Protein AF-A0A8J4XGH6-F1 (afdb_monomer)

Secondary structure (DSSP, 8-state):
--HHHHHHHHHHHHHHHHTS---HHHHHHHHHHHS-HHHHHHHS--SS----------HHHHHHHHTT-S--HHHHHHHHHHHHHHHTTS--

Radius of gyration: 23.84 Å; Cα contacts (8 Å, |Δi|>4): 28; chains: 1; bounding box: 54×42×43 Å

Solvent-accessible surface area (backbone atoms only — not comparable to full-atom values): 5801 Å² total; per-residue (Å²): 100,62,70,68,58,55,49,51,54,50,37,53,53,51,21,62,73,71,74,44,92,59,62,64,64,61,54,50,57,53,46,57,76,80,40,66,60,63,64,52,58,70,66,52,62,69,80,58,89,81,66,93,67,85,87,71,80,58,65,66,63,54,44,35,61,73,72,60,61,60,73,54,78,62,57,64,50,47,55,60,49,51,56,56,56,62,66,65,72,78,78,129

Foldseek 3Di:
DDPVVVLVVVQVVVCVVVVHRDDSVVVVVVCVVVDDPVVVNVPDDDPDPPDDDPDDDDVVVVVCVVVVPPPDPVVVVVVVVVVVVVVVPPDD

pLDDT: mean 74.91, std 15.41, range [36.72, 92.69]

InterPro domains:
  IPR012423 Chromatin modification-related protein Eaf7/MRGBP [PF07904] (1-47)
  IPR012423 Chromatin modification-related protein Eaf7/MRGBP [PTHR13581] (1-90)

Structure (mmCIF, N/CA/C/O backbone):
data_AF-A0A8J4XGH6-F1
#
_entry.id   AF-A0A8J4XGH6-F1
#
loop_
_atom_site.group_PDB
_atom_site.id
_atom_site.type_symbol
_atom_site.label_atom_id
_atom_site.label_alt_id
_atom_site.label_comp_id
_atom_site.label_asym_id
_atom_site.label_entity_id
_atom_site.label_seq_id
_atom_site.pdbx_PDB_ins_code
_atom_site.Cartn_x
_atom_site.Cartn_y
_atom_site.Cartn_z
_atom_site.occupancy
_atom_site.B_iso_or_equiv
_atom_site.auth_seq_id
_atom_site.auth_comp_id
_atom_site.auth_asym_id
_atom_site.auth_atom_id
_atom_site.pdbx_PDB_model_num
ATOM 1 N N . VAL A 1 1 ? 3.883 -1.798 11.078 1.00 58.81 1 VAL A N 1
ATOM 2 C CA . VAL A 1 1 ? 4.107 -0.701 10.099 1.00 58.81 1 VAL A CA 1
ATOM 3 C C . VAL A 1 1 ? 3.505 -1.166 8.784 1.00 58.81 1 VAL A C 1
ATOM 5 O O . VAL A 1 1 ? 3.710 -2.319 8.454 1.00 58.81 1 VAL A O 1
ATOM 8 N N . ASN A 1 2 ? 2.684 -0.356 8.109 1.00 72.62 2 ASN A N 1
ATOM 9 C CA . ASN A 1 2 ? 1.901 -0.795 6.942 1.00 72.62 2 ASN A CA 1
ATOM 10 C C . ASN A 1 2 ? 2.799 -0.988 5.696 1.00 72.62 2 ASN A C 1
ATOM 12 O O . ASN A 1 2 ? 3.607 -0.102 5.399 1.00 72.62 2 ASN A O 1
ATOM 16 N N . ARG A 1 3 ? 2.629 -2.097 4.952 1.00 80.62 3 ARG A N 1
ATOM 17 C CA . ARG A 1 3 ? 3.357 -2.437 3.708 1.00 80.62 3 ARG A CA 1
ATOM 18 C C . ARG A 1 3 ? 3.515 -1.298 2.702 1.00 80.62 3 ARG A C 1
ATOM 20 O O . ARG A 1 3 ? 4.514 -1.221 1.987 1.00 80.62 3 ARG A O 1
ATOM 27 N N . HIS A 1 4 ? 2.548 -0.386 2.642 1.00 85.62 4 HIS A N 1
ATOM 28 C CA . HIS A 1 4 ? 2.594 0.756 1.733 1.00 85.62 4 HIS A CA 1
ATOM 29 C C . HIS A 1 4 ? 3.725 1.734 2.086 1.00 85.62 4 HIS A C 1
ATOM 31 O O . HIS A 1 4 ? 4.367 2.263 1.180 1.00 85.62 4 HIS A O 1
ATOM 37 N N . PHE A 1 5 ? 4.047 1.910 3.371 1.00 85.56 5 PHE A N 1
ATOM 38 C CA . PHE A 1 5 ? 5.180 2.741 3.790 1.00 85.56 5 PHE A CA 1
ATOM 39 C C . PHE A 1 5 ? 6.516 2.097 3.435 1.00 85.56 5 PHE A C 1
ATOM 41 O O . PHE A 1 5 ? 7.399 2.775 2.913 1.00 85.56 5 PHE A O 1
ATOM 48 N N . HIS A 1 6 ? 6.646 0.782 3.628 1.00 85.56 6 HIS A N 1
ATOM 49 C CA . HIS A 1 6 ? 7.836 0.058 3.182 1.00 85.56 6 HIS A CA 1
ATOM 50 C C . HIS A 1 6 ? 8.038 0.205 1.671 1.00 85.56 6 HIS A C 1
ATOM 52 O O . HIS A 1 6 ? 9.150 0.484 1.225 1.00 85.56 6 HIS A O 1
ATOM 58 N N . MET A 1 7 ? 6.964 0.114 0.881 1.00 89.69 7 MET A N 1
ATOM 59 C CA . MET A 1 7 ? 7.039 0.325 -0.564 1.00 89.69 7 MET A CA 1
ATOM 60 C C . MET A 1 7 ? 7.498 1.735 -0.941 1.00 89.69 7 MET A C 1
ATOM 62 O O . MET A 1 7 ? 8.294 1.883 -1.865 1.00 89.69 7 MET A O 1
ATOM 66 N N . ILE A 1 8 ? 7.034 2.771 -0.241 1.00 88.56 8 ILE A N 1
ATOM 67 C CA . ILE A 1 8 ? 7.501 4.146 -0.471 1.00 88.56 8 ILE A CA 1
ATOM 68 C C . ILE A 1 8 ? 9.013 4.232 -0.228 1.00 88.56 8 ILE A C 1
ATOM 70 O O . ILE A 1 8 ? 9.743 4.715 -1.093 1.00 88.56 8 ILE A O 1
ATOM 74 N N . CYS A 1 9 ? 9.504 3.675 0.883 1.00 88.06 9 CYS A N 1
ATOM 75 C CA . CYS A 1 9 ? 10.935 3.654 1.190 1.00 88.06 9 CYS A CA 1
ATOM 76 C C . CYS A 1 9 ? 11.756 2.892 0.137 1.00 88.06 9 CYS A C 1
ATOM 78 O O . CYS A 1 9 ? 12.813 3.364 -0.284 1.00 88.06 9 CYS A O 1
ATOM 80 N N . ILE A 1 10 ? 11.280 1.723 -0.305 1.00 88.25 10 ILE A N 1
ATOM 81 C CA . ILE A 1 10 ? 11.949 0.917 -1.337 1.00 88.25 10 ILE A CA 1
ATOM 82 C C . ILE A 1 10 ? 11.968 1.674 -2.664 1.00 88.25 10 ILE A C 1
ATOM 84 O O . ILE A 1 10 ? 13.027 1.775 -3.280 1.00 88.25 10 ILE A O 1
ATOM 88 N N . ARG A 1 11 ? 10.831 2.236 -3.092 1.00 92.25 11 ARG A N 1
ATOM 89 C CA . ARG A 1 11 ? 10.720 3.018 -4.331 1.00 92.25 11 ARG A CA 1
ATOM 90 C C . ARG A 1 11 ? 11.692 4.186 -4.335 1.00 92.25 11 ARG A C 1
ATOM 92 O O . ARG A 1 11 ? 12.398 4.373 -5.326 1.00 92.25 11 ARG A O 1
ATOM 99 N N . ASP A 1 12 ? 11.731 4.961 -3.258 1.00 91.06 12 ASP A N 1
ATOM 100 C CA . ASP A 1 12 ? 12.575 6.152 -3.181 1.00 91.06 12 ASP A CA 1
ATOM 101 C C . ASP A 1 12 ? 14.055 5.763 -3.193 1.00 91.06 12 ASP A C 1
ATOM 103 O O . ASP A 1 12 ? 14.832 6.309 -3.978 1.00 91.06 12 ASP A O 1
ATOM 107 N N . LYS A 1 13 ? 14.433 4.734 -2.424 1.00 92.69 13 LYS A N 1
ATOM 108 C CA . LYS A 1 13 ? 15.796 4.190 -2.428 1.00 92.69 13 LYS A CA 1
ATOM 109 C C . LYS A 1 13 ? 16.190 3.657 -3.807 1.00 92.69 13 LYS A C 1
ATOM 111 O O . LYS A 1 13 ? 17.287 3.943 -4.283 1.00 92.69 13 LYS A O 1
ATOM 116 N N . PHE A 1 14 ? 15.315 2.902 -4.464 1.00 91.00 14 PHE A N 1
ATOM 117 C CA . PHE A 1 14 ? 15.573 2.321 -5.782 1.00 91.00 14 PHE A CA 1
ATOM 118 C C . PHE A 1 14 ? 15.687 3.398 -6.866 1.00 91.00 14 PHE A C 1
ATOM 120 O O . PHE A 1 14 ? 16.615 3.368 -7.674 1.00 91.00 14 PHE A O 1
ATOM 127 N N . SER A 1 15 ? 14.807 4.400 -6.823 1.00 89.88 15 SER A N 1
ATOM 128 C CA . SER A 1 15 ? 14.823 5.520 -7.766 1.00 89.88 15 SER A CA 1
ATOM 129 C C . SER A 1 15 ? 16.096 6.360 -7.634 1.00 89.88 15 SER A C 1
ATOM 131 O O . SER A 1 15 ? 16.671 6.770 -8.640 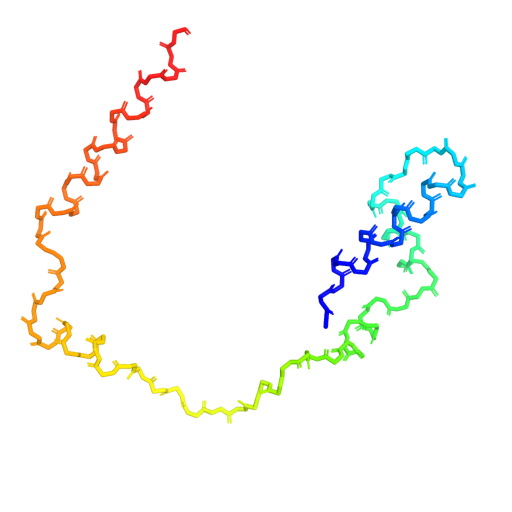1.00 89.88 15 SER A O 1
ATOM 133 N N . GLN A 1 16 ? 16.586 6.563 -6.406 1.00 90.44 16 GLN A N 1
ATOM 134 C CA . GLN A 1 16 ? 17.868 7.229 -6.153 1.00 90.44 16 GLN A CA 1
ATOM 135 C C . GLN A 1 16 ? 19.065 6.402 -6.642 1.00 90.44 16 GLN A C 1
ATOM 137 O O . GLN A 1 16 ? 19.991 6.963 -7.217 1.00 90.44 16 GLN A O 1
ATOM 142 N N . ASN A 1 17 ? 19.047 5.077 -6.458 1.00 90.31 17 ASN A N 1
ATOM 143 C CA . ASN A 1 17 ? 20.163 4.205 -6.849 1.00 90.31 17 ASN A CA 1
ATOM 144 C C . ASN A 1 17 ? 20.323 4.077 -8.372 1.00 90.31 17 ASN A C 1
ATOM 146 O O . ASN A 1 17 ? 21.444 4.023 -8.865 1.00 90.31 17 ASN A O 1
ATOM 150 N N . ILE A 1 18 ? 19.217 4.037 -9.120 1.00 87.19 18 ILE A N 1
ATOM 151 C CA . ILE A 1 18 ? 19.240 3.961 -10.592 1.00 87.19 18 ILE A CA 1
ATOM 152 C C . ILE A 1 18 ? 19.320 5.362 -11.228 1.00 87.19 18 ILE A C 1
ATOM 154 O O . ILE A 1 18 ? 19.591 5.494 -12.419 1.00 87.19 18 ILE A O 1
ATOM 158 N N . GLY A 1 19 ? 19.090 6.423 -10.445 1.00 87.00 19 GLY A N 1
ATOM 159 C CA . GLY A 1 19 ? 19.016 7.798 -10.947 1.00 87.00 19 GLY A CA 1
ATOM 160 C C . GLY A 1 19 ? 17.806 8.038 -11.855 1.00 87.00 19 GLY A C 1
ATOM 161 O O . GLY A 1 19 ? 17.802 8.967 -12.660 1.00 87.00 19 GLY A O 1
ATOM 162 N N . ARG A 1 20 ? 16.775 7.192 -11.755 1.00 89.38 20 ARG A N 1
ATOM 163 C CA . ARG A 1 20 ? 15.569 7.241 -12.586 1.00 89.38 20 ARG A CA 1
ATOM 164 C C . ARG A 1 20 ? 14.336 7.025 -11.725 1.00 89.38 20 ARG A C 1
ATOM 166 O O . ARG A 1 20 ? 14.335 6.182 -10.839 1.00 89.38 20 ARG A O 1
ATOM 173 N N . GLN A 1 21 ? 13.260 7.739 -12.040 1.00 86.25 21 GLN A N 1
ATOM 174 C CA . GLN A 1 21 ? 11.955 7.491 -11.435 1.00 86.25 21 GLN A CA 1
ATOM 175 C C . GLN A 1 21 ? 11.402 6.122 -11.841 1.00 86.25 21 GLN A C 1
ATOM 177 O O . GLN A 1 21 ? 11.280 5.814 -13.032 1.00 86.25 21 GLN A O 1
ATOM 182 N N . VAL A 1 22 ? 11.048 5.319 -10.839 1.00 88.12 22 VAL A N 1
ATOM 183 C CA . VAL A 1 22 ? 10.450 3.993 -11.015 1.00 88.12 22 VAL A CA 1
ATOM 184 C C . VAL A 1 22 ? 9.082 3.968 -10.342 1.00 88.12 22 VAL A C 1
ATOM 186 O O . VAL A 1 22 ? 8.931 4.355 -9.185 1.00 88.12 22 VAL A O 1
ATOM 189 N N . SER A 1 23 ? 8.071 3.497 -11.072 1.00 90.94 23 SER A N 1
ATOM 190 C CA . SER A 1 23 ? 6.716 3.346 -10.537 1.00 90.94 23 SER A CA 1
ATOM 191 C C . SER A 1 23 ? 6.657 2.236 -9.487 1.00 90.94 23 SER A C 1
ATOM 193 O O . SER A 1 23 ? 7.176 1.140 -9.708 1.00 90.94 23 SER A O 1
ATOM 195 N N . SER A 1 24 ? 5.940 2.482 -8.385 1.00 88.56 24 SER A N 1
ATOM 196 C CA . SER A 1 24 ? 5.677 1.475 -7.348 1.00 88.56 24 SER A CA 1
ATOM 197 C C . SER A 1 24 ? 5.026 0.208 -7.902 1.00 88.56 24 SER A C 1
ATOM 199 O O . SER A 1 24 ? 5.269 -0.867 -7.367 1.00 88.56 24 SER A O 1
ATOM 201 N N . LYS A 1 25 ? 4.230 0.307 -8.978 1.00 88.00 25 LYS A N 1
ATOM 202 C CA . LYS A 1 25 ? 3.564 -0.855 -9.585 1.00 88.00 25 LYS A CA 1
ATOM 203 C C . LYS A 1 25 ? 4.570 -1.878 -10.112 1.00 88.00 25 LYS A C 1
ATOM 205 O O . LYS A 1 25 ? 4.438 -3.055 -9.833 1.00 88.00 25 LYS A O 1
ATOM 210 N N . VAL A 1 26 ? 5.616 -1.416 -10.796 1.00 90.44 26 VAL A N 1
ATOM 211 C CA . VAL A 1 26 ? 6.645 -2.298 -11.370 1.00 90.44 26 VAL A CA 1
ATOM 212 C C . VAL A 1 26 ? 7.430 -3.015 -10.270 1.00 90.44 26 VAL A C 1
ATOM 214 O O . VAL A 1 26 ? 7.778 -4.182 -10.414 1.00 90.44 26 VAL A O 1
ATOM 217 N N . ILE A 1 27 ? 7.682 -2.325 -9.154 1.00 89.06 27 ILE A N 1
ATOM 218 C CA . ILE A 1 27 ? 8.363 -2.907 -7.994 1.00 89.06 27 ILE A CA 1
ATOM 219 C C . ILE A 1 27 ? 7.474 -3.971 -7.345 1.00 89.06 27 ILE A C 1
ATOM 221 O O . ILE A 1 27 ? 7.961 -5.056 -7.051 1.00 89.06 27 ILE A O 1
ATOM 225 N N . TRP A 1 28 ? 6.177 -3.699 -7.170 1.00 89.44 28 TRP A N 1
ATOM 226 C CA . TRP A 1 28 ? 5.221 -4.691 -6.670 1.00 89.44 28 TRP A CA 1
ATOM 227 C C . TRP A 1 28 ? 5.112 -5.913 -7.575 1.00 89.44 28 TRP A C 1
ATOM 229 O O . TRP A 1 28 ? 5.208 -7.033 -7.080 1.00 89.44 28 TRP A O 1
ATOM 239 N N . ASP A 1 29 ? 4.959 -5.697 -8.881 1.00 90.88 29 ASP A N 1
ATOM 240 C CA . ASP A 1 29 ? 4.845 -6.773 -9.862 1.00 90.88 29 ASP A CA 1
ATOM 241 C C . ASP A 1 29 ? 6.098 -7.661 -9.822 1.00 90.88 29 ASP A C 1
ATOM 243 O O . ASP A 1 29 ? 5.987 -8.882 -9.794 1.00 90.88 29 ASP A O 1
ATOM 247 N N . HIS A 1 30 ? 7.293 -7.063 -9.731 1.00 91.19 30 HIS A N 1
ATOM 248 C CA . HIS A 1 30 ? 8.546 -7.812 -9.629 1.00 91.19 30 HIS A CA 1
ATOM 249 C C . HIS A 1 30 ? 8.723 -8.527 -8.281 1.00 91.19 30 HIS A C 1
ATOM 251 O O . HIS A 1 30 ? 9.166 -9.672 -8.242 1.00 91.19 30 HIS A O 1
ATOM 257 N N . LEU A 1 31 ? 8.364 -7.889 -7.164 1.00 89.25 31 LEU A N 1
ATOM 258 C CA . LEU A 1 31 ? 8.405 -8.541 -5.852 1.00 89.25 31 LEU A CA 1
ATOM 259 C C . LEU A 1 31 ? 7.464 -9.747 -5.807 1.00 89.25 31 LEU A C 1
ATOM 261 O O . LEU A 1 31 ? 7.839 -10.768 -5.242 1.00 89.25 31 LEU A O 1
ATOM 265 N N . GLY A 1 32 ? 6.301 -9.662 -6.456 1.00 88.75 32 GLY A N 1
ATOM 266 C CA . GLY A 1 32 ? 5.355 -10.770 -6.575 1.00 88.75 32 GLY A CA 1
ATOM 267 C C . GLY A 1 32 ? 5.846 -11.948 -7.420 1.00 88.75 32 GLY A C 1
ATOM 268 O O . GLY A 1 32 ? 5.306 -13.041 -7.279 1.00 88.75 32 GLY A O 1
ATOM 269 N N . THR A 1 33 ? 6.868 -11.776 -8.271 1.00 91.06 33 THR A N 1
ATOM 270 C CA . THR A 1 33 ? 7.468 -12.910 -8.999 1.00 91.06 33 THR A CA 1
ATOM 271 C C . THR A 1 33 ? 8.558 -13.624 -8.207 1.00 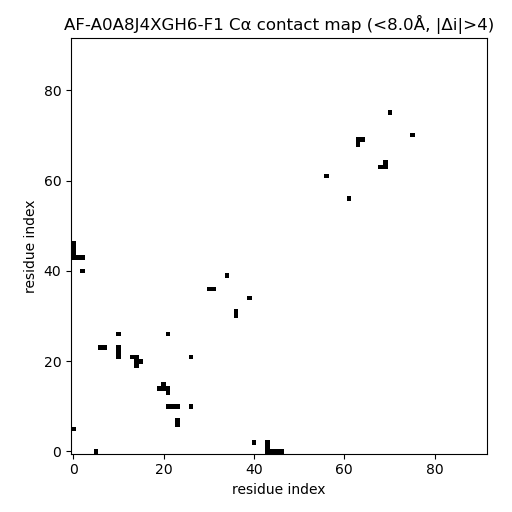91.06 33 THR A C 1
ATOM 273 O O . THR A 1 33 ? 8.806 -14.802 -8.460 1.00 91.06 33 THR A O 1
ATOM 276 N N . MET A 1 34 ? 9.225 -12.932 -7.276 1.00 86.62 34 MET A N 1
ATOM 277 C CA . MET A 1 34 ? 10.331 -13.496 -6.489 1.00 86.62 34 MET A CA 1
ATOM 278 C C . MET A 1 34 ? 9.931 -13.914 -5.074 1.00 86.62 34 MET A C 1
ATOM 280 O O . MET A 1 34 ? 10.586 -14.775 -4.488 1.00 86.62 34 MET A O 1
ATOM 284 N N . TYR A 1 35 ? 8.882 -13.312 -4.522 1.00 85.88 35 TYR A N 1
ATOM 285 C CA . TYR A 1 35 ? 8.447 -13.530 -3.150 1.00 85.88 35 TYR A CA 1
ATOM 286 C C . TYR A 1 35 ? 6.950 -13.818 -3.089 1.00 85.88 35 TYR A C 1
ATOM 288 O O . TYR A 1 35 ? 6.146 -13.220 -3.804 1.00 85.88 35 TYR A O 1
ATOM 296 N N . ASP A 1 36 ? 6.576 -14.687 -2.155 1.00 85.00 36 ASP A N 1
ATOM 297 C CA . ASP A 1 36 ? 5.184 -14.878 -1.774 1.00 85.00 36 ASP A CA 1
ATOM 298 C C . ASP A 1 36 ? 4.694 -13.658 -0.976 1.00 85.00 36 ASP A C 1
ATOM 300 O O . ASP A 1 36 ? 4.983 -13.494 0.212 1.00 85.00 36 ASP A O 1
ATOM 304 N N . MET A 1 37 ? 3.966 -12.769 -1.656 1.00 80.50 37 MET A N 1
ATOM 305 C CA . MET A 1 37 ? 3.392 -11.556 -1.065 1.00 80.50 37 MET A CA 1
ATOM 306 C C . MET A 1 37 ? 2.364 -11.846 0.027 1.00 80.50 37 MET A C 1
ATOM 308 O O . MET A 1 37 ? 2.151 -10.990 0.886 1.00 80.50 37 MET A O 1
ATOM 312 N N . GLN A 1 38 ? 1.722 -13.015 0.002 1.00 75.94 38 GLN A N 1
ATOM 313 C CA . GLN A 1 38 ? 0.702 -13.385 0.977 1.00 75.94 38 GLN A CA 1
ATOM 314 C C . GLN A 1 38 ? 1.364 -13.768 2.300 1.00 75.94 38 GLN A C 1
ATOM 316 O O . GLN A 1 38 ? 1.056 -13.169 3.327 1.00 75.94 38 GLN A O 1
ATOM 321 N N . ALA A 1 39 ? 2.381 -14.630 2.245 1.00 76.94 39 ALA A N 1
ATOM 322 C CA . ALA A 1 39 ? 3.197 -14.965 3.409 1.00 76.94 39 ALA A CA 1
ATOM 323 C C . ALA A 1 39 ? 3.914 -13.733 3.989 1.00 76.94 39 ALA A C 1
ATOM 325 O O . ALA A 1 39 ? 3.981 -13.565 5.207 1.00 76.94 39 ALA A O 1
ATOM 326 N N . LEU A 1 40 ? 4.411 -12.830 3.132 1.00 74.88 40 LEU A N 1
ATOM 327 C CA . LEU A 1 40 ? 5.011 -11.574 3.591 1.00 74.88 40 LEU A CA 1
ATOM 328 C C . LEU A 1 40 ? 3.991 -10.700 4.328 1.00 74.88 40 LEU A C 1
ATOM 330 O O . LEU A 1 40 ? 4.316 -10.157 5.380 1.00 74.88 40 LEU A O 1
ATOM 334 N N . HIS A 1 41 ? 2.770 -10.585 3.800 1.00 72.94 41 HIS A N 1
ATOM 335 C CA . HIS A 1 41 ? 1.706 -9.799 4.419 1.00 72.94 41 HIS A CA 1
ATOM 336 C C . HIS A 1 41 ? 1.250 -10.386 5.758 1.00 72.94 41 HIS A C 1
ATOM 338 O O . HIS A 1 41 ? 1.052 -9.632 6.704 1.00 72.94 41 HIS A O 1
ATOM 344 N N . GLU A 1 42 ? 1.144 -11.711 5.865 1.00 70.88 42 GLU A N 1
ATOM 345 C CA . GLU A 1 42 ? 0.826 -12.397 7.124 1.00 70.88 42 GLU A CA 1
ATOM 346 C C . GLU A 1 42 ? 1.965 -12.296 8.149 1.00 70.88 42 GLU A C 1
ATOM 348 O O . GLU A 1 42 ? 1.716 -12.239 9.352 1.00 70.88 42 GLU A O 1
ATOM 353 N N . SER A 1 43 ? 3.219 -12.221 7.686 1.00 68.31 43 SER A N 1
ATOM 354 C CA . SER A 1 43 ? 4.387 -12.006 8.550 1.00 68.31 43 SER A CA 1
ATOM 355 C C . SER A 1 43 ? 4.521 -10.566 9.060 1.00 68.31 43 SER A C 1
ATOM 357 O O . SER A 1 43 ? 5.315 -10.304 9.970 1.00 68.31 43 SER A O 1
ATOM 359 N N . GLU A 1 44 ? 3.762 -9.616 8.497 1.00 71.06 44 GLU A N 1
ATOM 360 C CA . GLU A 1 44 ? 3.742 -8.250 9.005 1.00 71.06 44 GLU A CA 1
ATOM 361 C C . GLU A 1 44 ? 3.056 -8.222 10.369 1.00 71.06 44 GLU A C 1
ATOM 363 O O . GLU A 1 44 ? 1.838 -8.313 10.503 1.00 71.06 44 GLU A O 1
ATOM 368 N N . ILE A 1 45 ? 3.860 -8.029 11.410 1.00 63.66 45 ILE A N 1
ATOM 369 C CA . ILE A 1 45 ? 3.332 -7.795 12.746 1.00 63.66 45 ILE A CA 1
ATOM 370 C C . ILE A 1 45 ? 2.493 -6.509 12.749 1.00 63.66 45 ILE A C 1
ATOM 372 O O . ILE A 1 45 ? 2.959 -5.419 12.377 1.00 63.66 45 ILE A O 1
ATOM 376 N N . LEU A 1 46 ? 1.238 -6.621 13.194 1.00 59.97 46 LEU A N 1
ATOM 377 C CA . LEU A 1 46 ? 0.442 -5.445 13.519 1.00 59.97 46 LEU A CA 1
ATOM 378 C C . LEU A 1 46 ? 1.207 -4.669 14.602 1.00 59.97 46 LEU A C 1
ATOM 380 O O . LEU A 1 46 ? 1.534 -5.235 15.645 1.00 59.97 46 LEU A O 1
ATOM 384 N N . PRO A 1 47 ? 1.539 -3.384 14.366 1.00 63.38 47 PRO A N 1
ATOM 385 C CA . PRO A 1 47 ? 2.346 -2.611 15.308 1.00 63.38 47 PRO A CA 1
ATOM 386 C C . PRO A 1 47 ? 1.619 -2.397 16.640 1.00 63.38 47 PRO A C 1
ATOM 388 O O . PRO A 1 47 ? 2.257 -2.106 17.647 1.00 63.38 47 PRO A O 1
ATOM 391 N N . PHE A 1 48 ? 0.294 -2.556 16.639 1.00 65.06 48 PHE A N 1
ATOM 392 C CA . PHE A 1 48 ? -0.537 -2.516 17.825 1.00 65.06 48 PHE A CA 1
ATOM 393 C C . PHE A 1 48 ? -1.079 -3.914 18.113 1.00 65.06 48 PHE A C 1
ATOM 395 O O . PHE A 1 48 ? -1.530 -4.587 17.180 1.00 65.06 48 PHE A O 1
ATOM 402 N N . PRO A 1 49 ? -1.081 -4.347 19.384 1.00 65.88 49 PRO A N 1
ATOM 403 C CA . PRO A 1 49 ? -1.759 -5.565 19.784 1.00 65.88 49 PRO A CA 1
ATOM 404 C C . PRO A 1 49 ? -3.262 -5.369 19.568 1.00 65.88 49 PRO A C 1
ATOM 406 O O . PRO A 1 49 ? -3.956 -4.790 20.401 1.00 65.88 49 PRO A O 1
ATOM 409 N N . ASN A 1 50 ? -3.757 -5.826 18.420 1.00 65.56 50 ASN A N 1
ATOM 410 C CA . ASN A 1 50 ? -5.175 -5.819 18.086 1.00 65.56 50 ASN A CA 1
ATOM 411 C C . ASN A 1 50 ? -5.840 -7.036 18.746 1.00 65.56 50 ASN A C 1
ATOM 413 O O . ASN A 1 50 ? -6.301 -7.952 18.071 1.00 65.56 50 ASN A O 1
ATOM 417 N N . SER A 1 51 ? -5.766 -7.109 20.079 1.00 77.56 51 SER A N 1
ATOM 418 C CA . SER A 1 51 ? -6.385 -8.197 20.829 1.00 77.56 51 SER A CA 1
ATOM 419 C C . SER A 1 51 ? -7.899 -8.151 20.662 1.00 77.56 51 SER A C 1
ATOM 421 O O . SER A 1 51 ? -8.496 -7.073 20.672 1.00 77.56 51 SER A O 1
ATOM 423 N N . GLU A 1 52 ? -8.521 -9.322 20.524 1.00 80.12 52 GLU A N 1
ATOM 424 C CA . GLU A 1 52 ? -9.977 -9.426 20.531 1.00 80.12 52 GLU A CA 1
ATOM 425 C C . GLU A 1 52 ? -10.516 -8.851 21.844 1.00 80.12 52 GLU A C 1
ATOM 427 O O . GLU A 1 52 ? -10.123 -9.254 22.942 1.00 80.12 52 GLU A O 1
ATOM 432 N N . LYS A 1 53 ? -11.399 -7.864 21.724 1.00 83.94 53 LYS A N 1
ATOM 433 C CA . LYS A 1 53 ? -12.108 -7.247 22.842 1.00 83.94 53 LYS A CA 1
ATOM 434 C C . LYS A 1 53 ? -13.579 -7.191 22.480 1.00 83.94 53 LYS A C 1
ATOM 436 O O . LYS A 1 53 ? -13.920 -6.927 21.328 1.00 83.94 53 LYS A O 1
ATOM 441 N N . SER A 1 54 ? -14.446 -7.404 23.466 1.00 88.88 54 SER A N 1
ATOM 442 C CA . SER A 1 54 ? -15.869 -7.127 23.297 1.00 88.88 54 SER A CA 1
ATOM 443 C C . SER A 1 54 ? -16.032 -5.678 22.861 1.00 88.88 54 SER A C 1
ATOM 445 O O . SER A 1 54 ? -15.536 -4.768 23.526 1.00 88.88 54 SER A O 1
ATOM 447 N N . PHE A 1 55 ? -16.701 -5.476 21.730 1.00 87.31 55 PHE A N 1
ATOM 448 C CA . PHE A 1 55 ? -17.064 -4.144 21.283 1.00 87.31 55 PHE A CA 1
ATOM 449 C C . PHE A 1 55 ? -17.986 -3.513 22.331 1.00 87.31 55 PHE A C 1
ATOM 451 O O . PHE A 1 55 ? -19.042 -4.063 22.647 1.00 87.31 55 PHE A O 1
ATOM 458 N N . VAL A 1 56 ? -17.569 -2.374 22.878 1.00 89.50 56 VAL A N 1
ATOM 459 C CA . VAL A 1 56 ? -18.393 -1.538 23.750 1.00 89.50 56 VAL A CA 1
ATOM 460 C C . VAL A 1 56 ? -18.502 -0.191 23.065 1.00 89.50 56 VAL A C 1
ATOM 462 O O . VAL A 1 56 ? -17.486 0.438 22.771 1.00 89.50 56 VAL A O 1
ATOM 465 N N . LEU A 1 57 ? -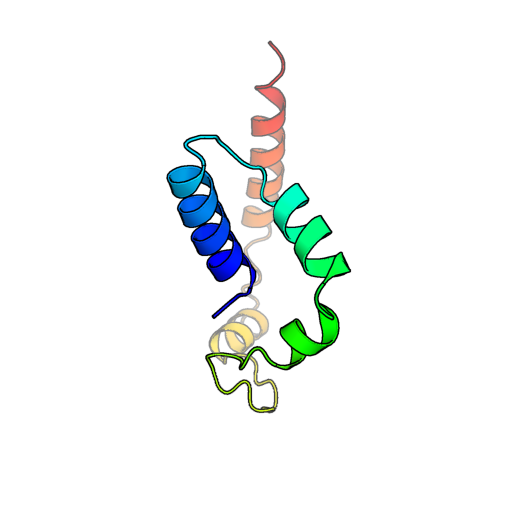19.733 0.221 22.773 1.00 87.62 57 LEU A N 1
ATOM 466 C CA . LEU A 1 57 ? -19.981 1.543 22.226 1.00 87.62 57 LEU A CA 1
ATOM 467 C C . LEU A 1 57 ? -19.709 2.583 23.330 1.00 87.62 57 LEU A C 1
ATOM 469 O O . LEU A 1 57 ? -20.209 2.396 24.442 1.00 87.62 57 LEU A O 1
ATOM 473 N N . PRO A 1 58 ? -18.926 3.638 23.056 1.00 91.56 58 PRO A N 1
ATOM 474 C CA . PRO A 1 58 ? -18.713 4.734 23.994 1.00 91.56 58 PRO A CA 1
ATOM 475 C C . PRO A 1 58 ? -20.029 5.330 24.532 1.00 91.56 58 PRO A C 1
ATOM 477 O O . PRO A 1 58 ? -21.033 5.414 23.819 1.00 91.56 58 PRO A O 1
ATOM 480 N N . GLU A 1 59 ? -20.039 5.682 25.821 1.00 88.69 59 GLU A N 1
ATOM 481 C CA . GLU A 1 59 ? -21.239 6.115 26.556 1.00 88.69 59 GLU A CA 1
ATOM 482 C C . GLU A 1 59 ? -21.819 7.429 26.029 1.00 88.69 59 GLU A C 1
ATOM 484 O O . GLU A 1 59 ? -23.033 7.594 26.046 1.00 88.69 59 GLU A O 1
ATOM 489 N N . ASP A 1 60 ? -20.974 8.311 25.506 1.00 85.75 60 ASP A N 1
ATOM 490 C CA . ASP A 1 60 ? -21.328 9.538 24.793 1.00 85.75 60 ASP A CA 1
ATOM 491 C C . ASP A 1 60 ? -22.209 9.246 23.575 1.00 85.75 60 ASP A C 1
ATOM 493 O O . ASP A 1 60 ? -23.288 9.821 23.453 1.00 85.75 60 ASP A O 1
ATOM 497 N N . ILE A 1 61 ? -21.836 8.268 22.745 1.00 85.69 61 ILE A N 1
ATOM 498 C CA . ILE A 1 61 ? -22.640 7.877 21.577 1.00 85.69 61 ILE A CA 1
ATOM 499 C C . ILE A 1 61 ? -23.962 7.237 22.029 1.00 85.69 61 ILE A C 1
ATOM 501 O O . ILE A 1 61 ? -25.027 7.499 21.467 1.00 85.69 61 ILE A O 1
ATOM 505 N N . ILE A 1 62 ? -23.924 6.401 23.074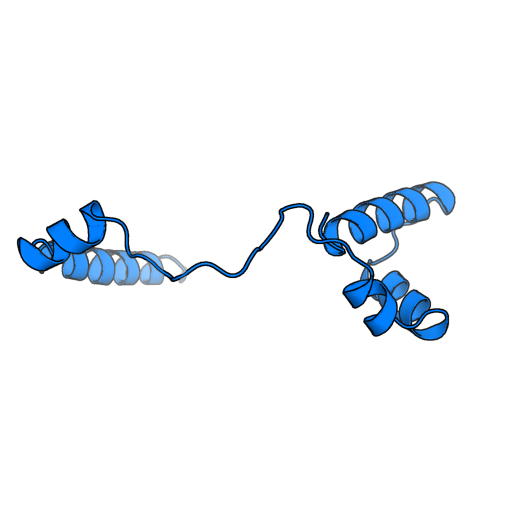 1.00 86.75 62 ILE A N 1
ATOM 506 C CA . ILE A 1 62 ? -25.141 5.810 23.656 1.00 86.75 62 ILE A CA 1
ATOM 507 C C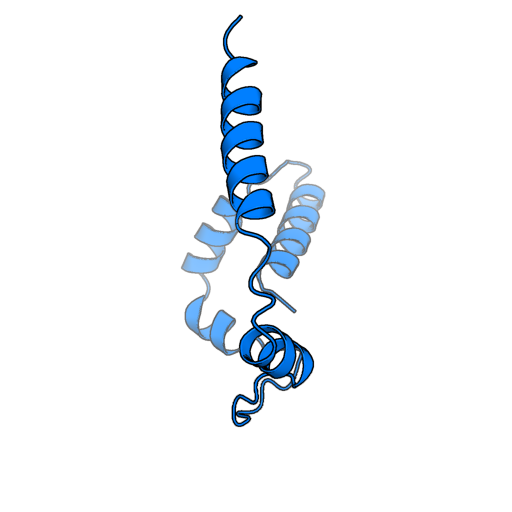 . ILE A 1 62 ? -26.068 6.911 24.195 1.00 86.75 62 ILE A C 1
ATOM 509 O O . ILE A 1 62 ? -27.289 6.812 24.049 1.00 86.75 62 ILE A O 1
ATOM 513 N N . GLN A 1 63 ? -25.503 7.933 24.833 1.00 84.19 63 GLN A N 1
ATOM 514 C CA . GLN A 1 63 ? -26.222 9.052 25.422 1.00 84.19 63 GLN A CA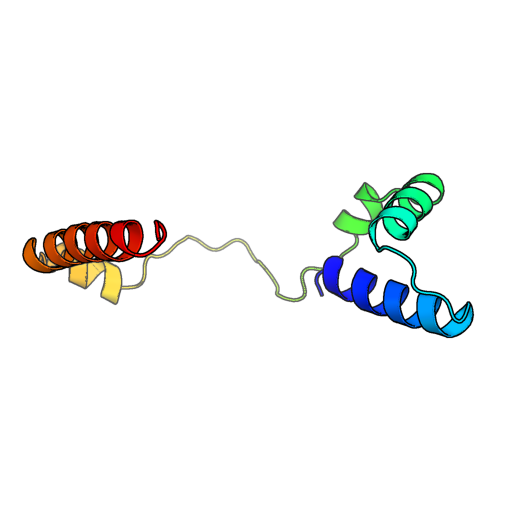 1
ATOM 515 C C . GLN A 1 63 ? -26.828 9.952 24.346 1.00 84.19 63 GLN A C 1
ATOM 517 O O . GLN A 1 63 ? -28.010 10.253 24.447 1.00 84.19 63 GLN A O 1
ATOM 522 N N . GLU A 1 64 ? -26.098 10.290 23.283 1.00 81.81 64 GLU A N 1
ATOM 523 C CA . GLU A 1 64 ? -26.615 11.065 22.144 1.00 81.81 64 GLU A CA 1
ATOM 524 C C . GLU A 1 64 ? -27.854 10.413 21.514 1.00 81.81 64 GLU A C 1
ATOM 526 O O . GLU A 1 64 ? -28.874 11.076 21.297 1.00 81.81 64 GLU A O 1
ATOM 531 N N . VAL A 1 65 ? -27.811 9.091 21.305 1.00 79.44 65 VAL A N 1
ATOM 532 C CA . VAL A 1 65 ? -28.948 8.329 20.767 1.00 79.44 65 VAL A CA 1
ATOM 533 C C . VAL A 1 65 ? -30.102 8.259 21.771 1.00 79.44 65 VAL A C 1
ATOM 535 O O . VAL A 1 65 ? -31.262 8.416 21.391 1.00 79.44 65 VAL A O 1
ATOM 538 N N . ARG A 1 66 ? -29.816 8.035 23.062 1.00 78.88 66 ARG A N 1
ATOM 539 C CA . ARG A 1 66 ? -30.846 7.983 24.118 1.00 78.88 66 ARG A CA 1
ATOM 540 C C . ARG A 1 66 ? -31.516 9.330 24.367 1.00 78.88 66 ARG A C 1
ATOM 542 O O . ARG A 1 66 ? -32.705 9.357 24.670 1.00 78.88 66 ARG A O 1
ATOM 549 N N . GLU A 1 67 ? -30.768 10.422 24.264 1.00 79.56 67 GLU A N 1
ATOM 550 C CA . GLU A 1 67 ? -31.249 11.793 24.445 1.00 79.56 67 GLU A CA 1
ATOM 551 C C . GLU A 1 67 ? 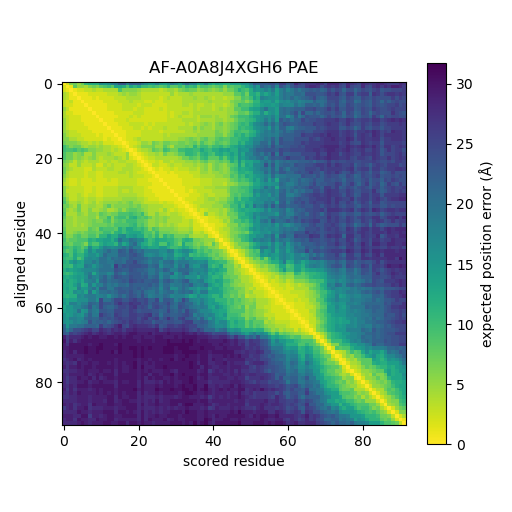-31.954 12.338 23.197 1.00 79.56 67 GLU A C 1
ATOM 553 O O . GLU A 1 67 ? -32.459 13.459 23.221 1.00 79.56 67 GLU A O 1
ATOM 558 N N . GLY A 1 68 ? -32.028 11.554 22.114 1.00 62.53 68 GLY A N 1
ATOM 559 C CA . GLY A 1 68 ? -32.723 11.942 20.891 1.00 62.53 68 GLY A CA 1
ATOM 560 C C . GLY A 1 68 ? -32.035 13.075 20.130 1.00 62.53 68 GLY A C 1
ATOM 561 O O . GLY A 1 68 ? -32.647 13.650 19.235 1.00 62.53 68 GLY A O 1
ATOM 562 N N . LYS A 1 69 ? -30.767 13.376 20.440 1.00 59.81 69 LYS A N 1
ATOM 563 C CA . LYS A 1 69 ? -29.912 14.280 19.659 1.00 59.81 69 LYS A CA 1
ATOM 564 C C . LYS A 1 69 ? -29.277 13.523 18.494 1.00 59.81 69 LYS A C 1
ATOM 566 O O . LYS A 1 69 ? -28.074 13.565 18.278 1.00 59.81 69 LYS A O 1
ATOM 571 N N . ILE A 1 70 ? -30.096 12.823 17.719 1.00 56.62 70 ILE A N 1
ATOM 572 C CA . ILE A 1 70 ? -29.755 12.664 16.307 1.00 56.62 70 ILE A CA 1
ATOM 573 C C . ILE A 1 70 ? -29.859 14.085 15.769 1.00 56.62 70 ILE A C 1
ATOM 575 O O . ILE A 1 70 ? -30.879 14.726 16.027 1.00 56.62 70 ILE A O 1
ATOM 579 N N . GLY A 1 71 ? -28.773 14.589 15.173 1.00 53.56 71 GLY A N 1
ATOM 580 C CA . GLY A 1 71 ? -28.668 15.956 14.665 1.00 53.56 71 GLY A CA 1
ATOM 581 C C . GLY A 1 71 ? -30.007 16.440 14.128 1.00 53.56 71 GLY A C 1
ATOM 582 O O . GLY A 1 71 ? -30.693 15.696 13.422 1.00 53.56 71 GLY A O 1
ATOM 583 N N . SER A 1 72 ? -30.3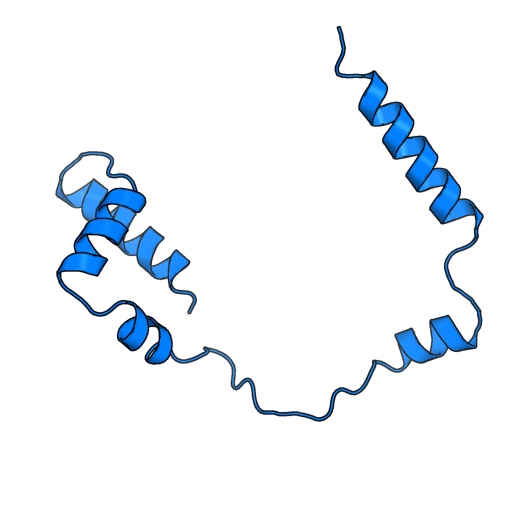94 17.638 14.564 1.00 47.25 72 SER A N 1
ATOM 584 C CA . SER A 1 72 ? -31.563 18.374 14.095 1.00 47.25 72 SER A CA 1
ATOM 585 C C . SER A 1 72 ? -31.842 18.013 12.638 1.00 47.25 72 SER A C 1
ATOM 587 O O . SER A 1 72 ? -30.924 18.048 11.821 1.00 47.25 72 SER A O 1
ATOM 589 N N . GLU A 1 73 ? -33.088 17.698 12.275 1.00 51.47 73 GLU A N 1
ATOM 590 C CA . GLU A 1 73 ? -33.458 17.494 10.862 1.00 51.47 73 GLU A CA 1
ATOM 591 C C . GLU A 1 73 ? -33.034 18.684 9.966 1.00 51.47 73 GLU A C 1
ATOM 593 O O . GLU A 1 73 ? -32.995 18.561 8.741 1.00 51.47 73 GLU A O 1
ATOM 598 N N . ASP A 1 74 ? -32.696 19.821 10.581 1.00 49.38 74 ASP A N 1
ATOM 599 C CA . ASP A 1 74 ? -32.091 21.000 9.974 1.00 49.38 74 ASP A CA 1
ATOM 600 C C . ASP A 1 74 ? -30.627 20.799 9.511 1.00 49.38 74 ASP A C 1
ATOM 602 O O . ASP A 1 74 ? -30.305 21.252 8.418 1.00 49.38 74 ASP A O 1
ATOM 606 N N . ASP A 1 75 ? -29.764 20.060 10.226 1.00 50.59 75 ASP A N 1
ATOM 607 C CA . ASP A 1 75 ? -28.355 19.843 9.823 1.00 50.59 75 ASP A CA 1
ATOM 608 C C . ASP A 1 75 ? -28.241 18.929 8.589 1.00 50.59 75 ASP A C 1
ATOM 610 O O . ASP A 1 75 ? -27.482 19.204 7.662 1.00 50.59 75 ASP A O 1
ATOM 614 N N . ILE A 1 76 ? -29.076 17.886 8.509 1.00 56.28 76 ILE A N 1
ATOM 615 C CA . ILE A 1 76 ? -29.121 16.982 7.343 1.00 56.28 76 ILE A CA 1
ATOM 616 C C . ILE A 1 76 ? -29.678 17.715 6.108 1.00 56.28 76 ILE A C 1
ATOM 618 O O . ILE A 1 76 ? -29.296 17.423 4.974 1.00 56.28 76 ILE A O 1
ATOM 622 N N . LYS A 1 77 ? -30.582 18.688 6.296 1.00 56.78 77 LYS A N 1
ATOM 623 C CA . LYS A 1 77 ? -31.102 19.513 5.193 1.00 56.78 77 LYS A CA 1
ATOM 624 C C . LYS A 1 77 ? -30.092 20.546 4.704 1.00 56.78 77 LYS A C 1
ATOM 626 O O . LYS A 1 77 ? -30.076 20.803 3.500 1.00 56.78 77 LYS A O 1
ATOM 631 N N . GLU A 1 78 ? -29.290 21.126 5.594 1.00 56.38 78 GLU A N 1
ATOM 632 C CA . GLU A 1 78 ? -28.223 22.065 5.230 1.00 56.38 78 GLU A CA 1
ATOM 633 C C . GLU A 1 78 ? -27.099 21.343 4.463 1.00 56.38 78 GLU A C 1
ATOM 635 O O . GLU A 1 78 ? -26.739 21.812 3.385 1.00 56.38 78 GLU A O 1
ATOM 640 N N . GLU A 1 79 ? -26.665 20.143 4.880 1.00 53.38 79 GLU A N 1
ATOM 641 C CA . GLU A 1 79 ? -25.665 19.352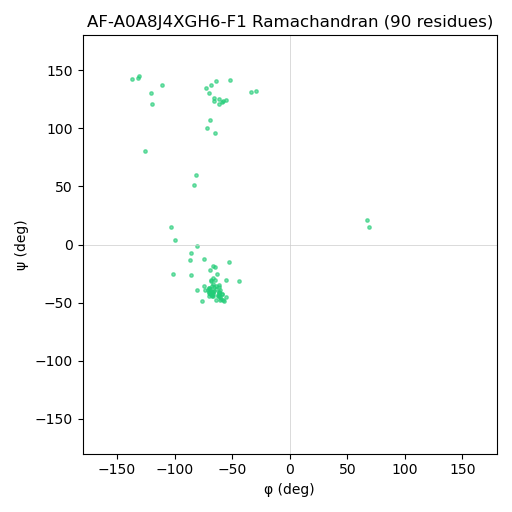 4.128 1.00 53.38 79 GLU A CA 1
ATOM 642 C C . GLU A 1 79 ? -26.145 18.974 2.713 1.00 53.38 79 GLU A C 1
ATOM 644 O O . GLU A 1 79 ? -25.405 19.106 1.736 1.00 53.38 79 GLU A O 1
ATOM 649 N N . ILE A 1 80 ? -27.415 18.571 2.559 1.00 58.53 80 ILE A N 1
ATOM 650 C CA . ILE A 1 80 ? -27.994 18.257 1.237 1.00 58.53 80 ILE A CA 1
ATOM 651 C C . ILE A 1 80 ? -28.092 19.513 0.352 1.00 58.53 80 ILE A C 1
ATOM 653 O O . ILE A 1 80 ? -28.060 19.419 -0.880 1.00 58.53 80 ILE A O 1
ATOM 657 N N . LYS A 1 81 ? -28.243 20.698 0.951 1.00 58.25 81 LYS A N 1
ATOM 658 C CA . LYS A 1 81 ? -28.335 21.969 0.225 1.00 58.25 81 LYS A CA 1
ATOM 659 C C . LYS A 1 81 ? -26.950 22.487 -0.174 1.00 58.25 81 LYS A C 1
ATOM 661 O O . LYS A 1 81 ? -26.808 22.942 -1.307 1.00 58.25 81 LYS A O 1
ATOM 666 N N . GLU A 1 82 ? -25.946 22.347 0.692 1.00 57.03 82 GLU A N 1
ATOM 667 C CA . GLU A 1 82 ? -24.551 22.701 0.399 1.00 57.03 82 GLU A CA 1
ATOM 668 C C . GLU A 1 82 ? -23.935 21.799 -0.682 1.00 57.03 82 GLU A C 1
ATOM 670 O O . GLU A 1 82 ? -23.300 22.315 -1.602 1.00 57.03 82 GLU A O 1
ATOM 675 N N . GLU A 1 83 ? -24.194 20.483 -0.681 1.00 54.91 83 GLU A N 1
ATOM 676 C CA . GLU A 1 83 ? -23.743 19.595 -1.772 1.00 54.91 83 GLU A CA 1
ATOM 677 C C . GLU A 1 83 ? -24.342 19.986 -3.135 1.00 54.91 83 GLU A C 1
ATOM 679 O O . GLU A 1 83 ? -23.681 19.891 -4.176 1.00 54.91 83 GLU A O 1
ATOM 684 N N . ARG A 1 84 ? -25.589 20.472 -3.151 1.00 56.88 84 ARG A N 1
ATOM 685 C CA . ARG A 1 84 ? -26.260 20.898 -4.386 1.00 56.88 84 ARG A CA 1
ATOM 686 C C . ARG A 1 84 ? -25.652 22.179 -4.958 1.00 56.88 84 ARG A C 1
ATOM 688 O O . ARG A 1 84 ? -25.530 22.281 -6.178 1.00 56.88 84 ARG A O 1
ATOM 695 N N . ASP A 1 85 ? -25.248 23.110 -4.096 1.00 53.28 85 ASP A N 1
ATOM 696 C CA . ASP A 1 85 ? -24.633 24.389 -4.479 1.00 53.28 85 ASP A CA 1
ATOM 697 C C . ASP A 1 85 ? -23.184 24.200 -4.967 1.00 53.28 85 ASP A C 1
ATOM 699 O O . ASP A 1 85 ? -22.784 24.751 -5.995 1.00 53.28 85 ASP A O 1
ATOM 703 N N . LEU A 1 86 ? -22.421 23.313 -4.318 1.00 54.84 86 LEU A N 1
ATOM 704 C CA . LEU A 1 86 ? -21.055 22.962 -4.728 1.00 54.84 86 LEU A CA 1
ATOM 705 C C . LEU A 1 86 ? -21.019 22.284 -6.108 1.00 54.84 86 LEU A C 1
ATOM 707 O O . LEU A 1 86 ? -20.117 22.554 -6.902 1.00 54.84 86 LEU A O 1
ATOM 711 N N . SER A 1 87 ? -22.024 21.465 -6.442 1.00 53.00 87 SER A N 1
ATOM 712 C CA . SER A 1 87 ? -22.114 20.809 -7.758 1.00 53.00 87 SER A CA 1
ATOM 713 C C . SER A 1 87 ? -22.401 21.768 -8.925 1.00 53.00 87 SER A C 1
ATOM 715 O O . SER A 1 87 ? -22.075 21.450 -10.067 1.00 53.00 87 SER A O 1
ATOM 717 N N . ALA A 1 88 ? -22.967 22.951 -8.659 1.00 54.41 88 ALA A N 1
ATOM 718 C CA . ALA A 1 88 ? -23.368 23.914 -9.688 1.00 54.41 88 ALA A CA 1
ATOM 719 C C . ALA A 1 88 ? -22.235 24.856 -10.140 1.00 54.41 88 ALA A C 1
ATOM 721 O O . ALA A 1 88 ? -22.409 25.605 -11.096 1.00 54.41 88 ALA A O 1
ATOM 722 N N . THR A 1 89 ? -21.075 24.825 -9.477 1.00 49.88 89 THR A N 1
ATOM 723 C CA . THR A 1 89 ? -19.940 25.724 -9.772 1.00 49.88 89 THR A CA 1
ATOM 724 C C . THR A 1 89 ? -18.836 25.087 -10.626 1.00 49.88 89 THR A C 1
ATOM 726 O O . THR A 1 89 ? -17.833 25.739 -10.902 1.00 49.88 89 THR A O 1
ATOM 729 N N . HIS A 1 90 ? -19.013 23.841 -11.087 1.00 49.97 90 HIS A N 1
ATOM 730 C CA . HIS A 1 90 ? -18.061 23.152 -11.976 1.00 49.97 90 HIS A CA 1
ATOM 731 C C . HIS A 1 90 ? -18.515 23.105 -13.457 1.00 49.97 90 HIS A C 1
ATOM 733 O O . HIS A 1 90 ? -17.963 22.356 -14.259 1.00 49.97 90 HIS A O 1
ATOM 739 N N . GLU A 1 91 ? -19.494 23.907 -13.871 1.00 43.50 91 GLU A N 1
ATOM 740 C CA . GLU A 1 91 ? -19.779 24.105 -15.300 1.00 43.50 91 GLU A CA 1
ATOM 741 C C . GLU A 1 91 ? -19.755 25.594 -15.655 1.00 43.50 91 GLU A C 1
ATOM 743 O O . GLU A 1 91 ? -20.798 26.227 -15.785 1.00 43.50 91 GLU A O 1
ATOM 748 N N . GLU A 1 92 ? -18.548 26.138 -15.836 1.00 36.72 92 GLU A N 1
ATOM 749 C CA . GLU A 1 92 ? -18.285 27.191 -16.832 1.00 36.72 92 GLU A CA 1
ATOM 750 C C . GLU A 1 92 ? -16.856 27.092 -17.388 1.00 36.72 92 GLU A C 1
ATOM 752 O O . GLU A 1 92 ? -15.905 26.953 -16.582 1.00 36.72 92 GLU A O 1
#

Sequence (92 aa):
VNRHFHMICIRDKFSQNIGRQVSSKVIWDHLGTMYDMQALHESEILPFPNSEKSFVLPEDIIQEVREGKIGSEDDIKEEIKEERDLSATHEE

Nearest PDB structures (foldseek):
  7mke-assembly1_L  TM=3.681E-01  e=7.403E+00  Escherichia coli

Mean predicted aligned error: 16.63 Å

Organism: Clarias magur (NCBI:txid1594786)